Protein AF-A0AAW3RN23-F1 (afdb_monomer)

pLDDT: mean 85.86, std 9.01, range [52.0, 96.81]

Mean predicted aligned error: 9.04 Å

Foldseek 3Di:
DVQLVLCVVQPDPVVNVVFWDWDWDQDPVRDIDIDIDGDPLNVQLRPPPDDHNVVNVVSVVVSVVVVVVVVVVVVVVVVVVVVVVVVVVVVVVVVVVVVVVD

Radius of gyration: 24.59 Å; Cα contacts (8 Å, |Δi|>4): 56; chains: 1; bounding box: 48×21×75 Å

Solvent-accessible surface area (backbone atoms only — not comparable to full-atom values): 5972 Å² total; per-residue (Å²): 127,68,65,65,66,50,41,72,75,50,42,58,66,71,62,44,66,75,18,48,43,84,44,77,45,70,47,101,84,70,46,84,41,84,48,69,52,64,40,74,67,38,49,55,61,68,72,46,91,67,76,56,55,72,44,39,53,54,50,53,54,49,53,52,53,49,53,51,50,51,50,53,53,52,52,52,51,52,54,50,53,52,52,52,51,50,52,54,54,49,53,52,53,51,54,54,54,59,66,75,76,111

Sequence (102 aa):
MRAIKRLEVDCPPEFNHLNFEEVEYIDKKGEMRRMYSMTKDGFMLVVMGFTGKAAMQSKITYIQAFNWMAGQLQNRQLMGEEAMHQLATEDTRSKLKGTIGS

Secondary structure (DSSP, 8-state):
--HHHHHHHHS-HHHHHHHEEEEEEE-TTS-EEEEEEE-HHHHHHHHS---SHHHHHHHHHHHHHHHHHHHHHHHHHHHHHHHHHHHHHHHHHHHHHHHH--

InterPro domains:
  IPR014054 Bacteriophage regulatory protein, Rha family [PF09669] (1-70)
  IPR014054 Bacteriophage regulatory protein, Rha family [TIGR02681] (2-77)

Nearest PDB structures (foldseek):
  6fm9-assembly1_A-2  TM=3.363E-01  e=6.148E-01  Homo sapiens
  8dgf-assembly1_D  TM=3.652E-01  e=3.095E+00  Escherichia coli
  8i13-assembly1_A  TM=4.304E-01  e=6.722E+00  Saccharomyces cerevisiae
  8oud-assembly1_C  TM=3.154E-01  e=3.757E+00  Homo sapiens

Organism: NCBI:txid2488639

Structure (mmCIF, N/CA/C/O backbone):
data_AF-A0AAW3RN23-F1
#
_entry.id   AF-A0AAW3RN23-F1
#
loop_
_atom_site.group_PDB
_atom_site.id
_atom_site.type_symbol
_atom_site.label_atom_id
_atom_site.label_alt_id
_atom_site.label_comp_id
_atom_site.label_asym_id
_atom_site.label_entity_id
_atom_site.label_seq_id
_atom_site.pdbx_PDB_ins_code
_atom_site.Cartn_x
_atom_site.Cartn_y
_atom_site.Cartn_z
_atom_site.occupancy
_atom_site.B_iso_or_equiv
_atom_site.auth_seq_id
_atom_site.auth_comp_id
_atom_site.auth_asym_id
_atom_site.auth_atom_id
_atom_site.pdbx_PDB_model_num
ATOM 1 N N . MET A 1 1 ? -13.428 -4.360 12.481 1.00 60.97 1 MET A N 1
ATOM 2 C CA . MET A 1 1 ? -12.254 -3.527 12.130 1.00 60.97 1 MET A CA 1
ATOM 3 C C . MET A 1 1 ? -11.470 -3.068 13.366 1.00 60.97 1 MET A C 1
ATOM 5 O O . MET A 1 1 ? -11.388 -1.881 13.644 1.00 60.97 1 MET A O 1
ATOM 9 N N . ARG A 1 2 ? -10.896 -3.998 14.145 1.00 68.56 2 ARG A N 1
ATOM 10 C CA . ARG A 1 2 ? -9.983 -3.644 15.256 1.00 68.56 2 ARG A CA 1
ATOM 11 C C . ARG A 1 2 ? -8.518 -3.587 14.815 1.00 68.56 2 ARG A C 1
ATOM 13 O O . ARG A 1 2 ? -7.746 -2.846 15.404 1.00 68.56 2 ARG A O 1
ATOM 20 N N . ALA A 1 3 ? -8.159 -4.353 13.782 1.00 74.69 3 ALA A N 1
ATOM 21 C CA . ALA A 1 3 ? -6.796 -4.420 13.263 1.00 74.69 3 ALA A CA 1
ATOM 22 C C . ALA A 1 3 ? -6.341 -3.077 12.673 1.00 74.69 3 ALA A C 1
ATOM 24 O O . ALA A 1 3 ? -5.349 -2.542 13.143 1.00 74.69 3 ALA A O 1
ATOM 25 N N . ILE A 1 4 ? -7.110 -2.490 11.746 1.00 75.88 4 ILE A N 1
ATOM 26 C CA . ILE A 1 4 ? -6.769 -1.210 11.089 1.00 75.88 4 ILE A CA 1
ATOM 27 C C . ILE A 1 4 ? -6.599 -0.080 12.115 1.00 75.88 4 ILE A C 1
ATOM 29 O O . ILE A 1 4 ? -5.589 0.608 12.106 1.00 75.88 4 ILE A O 1
ATOM 33 N N . LYS A 1 5 ? -7.495 0.013 13.103 1.00 78.69 5 LYS A N 1
ATOM 34 C CA . LYS A 1 5 ? -7.375 0.994 14.196 1.00 7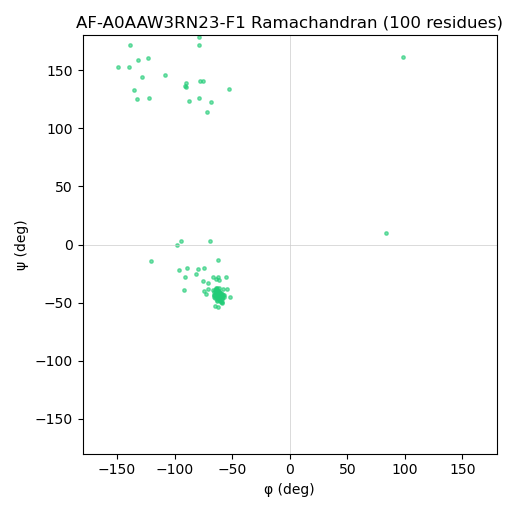8.69 5 LYS A CA 1
ATOM 35 C C . LYS A 1 5 ? -6.120 0.822 15.061 1.00 78.69 5 LYS A C 1
ATOM 37 O O . LYS A 1 5 ? -5.638 1.785 15.632 1.00 78.69 5 LYS A O 1
ATOM 42 N N . ARG A 1 6 ? -5.573 -0.395 15.188 1.00 76.50 6 ARG A N 1
ATOM 43 C CA . ARG A 1 6 ? -4.264 -0.597 15.845 1.00 76.50 6 ARG A CA 1
ATOM 44 C C . ARG A 1 6 ? -3.104 -0.165 14.956 1.00 76.50 6 ARG A C 1
ATOM 46 O O . ARG A 1 6 ? -2.084 0.267 15.481 1.00 76.50 6 ARG A O 1
ATOM 53 N N . LEU A 1 7 ? -3.252 -0.282 13.635 1.00 76.56 7 LEU A N 1
ATOM 54 C CA . LEU A 1 7 ? -2.227 0.161 12.693 1.00 76.56 7 LEU A CA 1
ATOM 55 C C . LEU A 1 7 ? -2.018 1.676 12.775 1.00 76.56 7 LEU A C 1
ATOM 57 O O . LEU A 1 7 ? -0.888 2.103 12.626 1.00 76.56 7 LEU A O 1
ATOM 61 N N . GLU A 1 8 ? -3.031 2.473 13.121 1.00 75.19 8 GLU A N 1
ATOM 62 C CA . GLU A 1 8 ? -2.864 3.918 13.377 1.00 75.19 8 GLU A CA 1
ATOM 63 C C . GLU A 1 8 ? -1.812 4.243 14.450 1.00 75.19 8 GLU A C 1
ATOM 65 O O . GLU A 1 8 ? -1.193 5.299 14.394 1.00 75.19 8 GLU A O 1
ATOM 70 N N . VAL A 1 9 ? -1.574 3.338 15.405 1.00 78.56 9 VAL A N 1
ATOM 71 C CA . VAL A 1 9 ? -0.616 3.554 16.502 1.00 78.56 9 VAL A CA 1
ATOM 72 C C . VAL A 1 9 ? 0.781 3.031 16.161 1.00 78.56 9 VAL A C 1
ATOM 74 O O . VAL A 1 9 ? 1.786 3.640 16.528 1.00 78.56 9 VAL A O 1
ATOM 77 N N . ASP A 1 10 ? 0.851 1.877 15.496 1.00 82.00 10 ASP A N 1
ATOM 78 C CA . ASP A 1 10 ? 2.115 1.175 15.248 1.00 82.00 10 ASP A CA 1
ATOM 79 C C . ASP A 1 10 ? 2.724 1.480 13.870 1.00 82.00 10 ASP A C 1
ATOM 81 O O . ASP A 1 10 ? 3.920 1.253 13.679 1.00 82.00 10 ASP A O 1
ATOM 85 N N . CYS A 1 11 ? 1.921 1.940 12.905 1.00 83.62 11 CYS A N 1
ATOM 86 C CA . CYS A 1 11 ? 2.323 2.192 11.523 1.00 83.62 11 CYS A CA 1
ATOM 87 C C . CYS A 1 11 ? 2.819 3.636 11.341 1.00 83.62 11 CYS A C 1
ATOM 89 O O . CYS A 1 11 ? 2.195 4.554 11.876 1.00 83.62 11 CYS A O 1
ATOM 91 N N . PRO A 1 12 ? 3.896 3.866 10.564 1.00 88.38 12 PRO A N 1
ATOM 92 C CA . PRO A 1 12 ? 4.292 5.208 10.155 1.00 88.38 12 PRO A CA 1
ATOM 93 C C . PRO A 1 12 ? 3.115 5.962 9.509 1.00 88.38 12 PRO A C 1
ATOM 95 O O . PRO A 1 12 ? 2.435 5.375 8.654 1.00 88.38 12 PRO A O 1
ATOM 98 N N . PRO A 1 13 ? 2.868 7.234 9.875 1.00 87.44 13 PRO A N 1
ATOM 99 C CA . PRO A 1 13 ? 1.739 8.007 9.355 1.00 87.44 13 PRO A CA 1
ATOM 100 C C . PRO A 1 13 ? 1.694 8.055 7.826 1.00 87.44 13 PRO A C 1
ATOM 102 O O . PRO A 1 13 ? 0.629 7.927 7.230 1.00 87.44 13 PRO A O 1
ATOM 105 N N . GLU A 1 14 ? 2.854 8.159 7.179 1.00 89.62 14 GLU A N 1
ATOM 106 C CA . GLU A 1 14 ? 2.978 8.228 5.724 1.00 89.62 14 GLU A CA 1
ATOM 107 C C . GLU A 1 14 ? 2.506 6.930 5.062 1.00 89.62 14 GLU A C 1
ATOM 109 O O . GLU A 1 14 ? 1.773 6.963 4.075 1.00 89.62 14 GLU A O 1
ATOM 114 N N . PHE A 1 15 ? 2.881 5.774 5.622 1.00 88.38 15 PHE A N 1
ATOM 115 C CA . PHE A 1 15 ? 2.417 4.485 5.109 1.00 88.38 15 PHE A CA 1
ATOM 116 C C . PHE A 1 15 ? 0.915 4.330 5.329 1.00 88.38 15 PHE A C 1
ATOM 118 O O . PHE A 1 15 ? 0.225 3.814 4.454 1.00 88.38 15 PHE A O 1
ATOM 125 N N . ASN A 1 16 ? 0.401 4.774 6.476 1.00 87.31 16 ASN A N 1
ATOM 126 C CA . ASN A 1 16 ? -1.021 4.685 6.767 1.00 87.31 16 ASN A CA 1
ATOM 127 C C . ASN A 1 16 ? -1.845 5.507 5.761 1.00 87.31 16 ASN A C 1
ATOM 129 O O . ASN A 1 16 ? -2.681 4.941 5.060 1.00 87.31 16 ASN A O 1
ATOM 133 N N . HIS A 1 17 ? -1.521 6.792 5.595 1.00 88.00 17 HIS A N 1
ATOM 134 C CA . HIS A 1 17 ? -2.252 7.699 4.704 1.00 88.00 17 HIS A CA 1
ATOM 135 C C . HIS A 1 17 ? -2.218 7.280 3.227 1.00 88.00 17 HIS A C 1
ATOM 137 O O . HIS A 1 17 ? -3.161 7.550 2.494 1.00 88.00 17 HIS A O 1
ATOM 143 N N . LEU A 1 18 ? -1.146 6.620 2.776 1.00 90.88 18 LEU A N 1
ATOM 144 C CA . LEU A 1 18 ? -1.041 6.140 1.394 1.00 90.88 18 LEU A CA 1
ATOM 145 C C . LEU A 1 18 ? -1.810 4.839 1.138 1.00 90.88 18 LEU A C 1
ATOM 147 O O . LEU A 1 18 ? -2.083 4.516 -0.017 1.00 90.88 18 LEU A O 1
ATOM 151 N N . ASN A 1 19 ? -2.104 4.062 2.183 1.00 90.94 19 ASN A N 1
ATOM 152 C CA . ASN A 1 19 ? -2.593 2.693 2.029 1.00 90.94 19 ASN A CA 1
ATOM 153 C C . ASN A 1 19 ? -3.971 2.436 2.641 1.00 90.94 19 ASN A C 1
ATOM 155 O O . ASN A 1 19 ? -4.560 1.405 2.315 1.00 90.94 19 ASN A O 1
ATOM 159 N N . PHE A 1 20 ? -4.483 3.329 3.490 1.00 91.12 20 PHE A N 1
ATOM 160 C CA . PHE A 1 20 ? -5.798 3.216 4.116 1.00 91.12 20 PHE A CA 1
ATOM 161 C C . PHE A 1 20 ? -6.546 4.547 4.056 1.00 91.12 20 PHE A C 1
ATOM 163 O O . PHE A 1 20 ? -6.019 5.591 4.428 1.00 91.12 20 PHE A O 1
ATOM 170 N N . GLU A 1 21 ? -7.810 4.482 3.658 1.00 90.81 21 GLU A N 1
ATOM 171 C CA . GLU A 1 21 ? -8.727 5.618 3.643 1.00 90.81 21 GLU A CA 1
ATOM 172 C C . GLU A 1 21 ? -10.046 5.190 4.285 1.00 90.81 21 GLU A C 1
ATOM 174 O O . GLU A 1 21 ? -10.639 4.182 3.894 1.00 90.81 21 GLU A O 1
ATOM 179 N N . GLU A 1 22 ? -10.500 5.926 5.299 1.00 89.19 22 GLU A N 1
ATOM 180 C CA . GLU A 1 22 ? -11.799 5.674 5.919 1.00 89.19 22 GLU A CA 1
ATOM 181 C C . GLU A 1 22 ? -12.910 6.258 5.043 1.00 89.19 22 GLU A C 1
ATOM 183 O O . GLU A 1 22 ? -12.900 7.442 4.720 1.00 89.19 22 GLU A O 1
ATOM 188 N N . VAL A 1 23 ? -13.884 5.427 4.678 1.00 90.19 23 VAL A N 1
ATOM 189 C CA . VAL A 1 23 ? -15.042 5.833 3.875 1.00 90.19 23 VAL A CA 1
ATOM 190 C C . VAL A 1 23 ? -16.328 5.318 4.515 1.00 90.19 23 VAL A C 1
ATOM 192 O O . VAL A 1 23 ? -16.325 4.376 5.312 1.00 90.19 23 VAL A O 1
ATOM 195 N N . GLU A 1 24 ? -17.453 5.933 4.180 1.00 93.50 24 GLU A N 1
ATOM 196 C CA . GLU A 1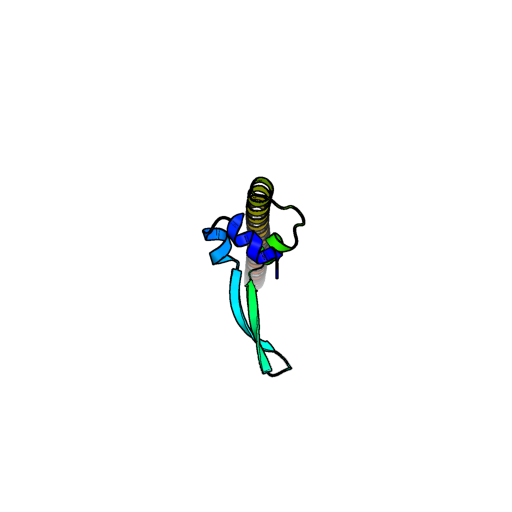 24 ? -18.763 5.528 4.684 1.00 93.50 24 GLU A CA 1
ATOM 197 C C . GLU A 1 24 ? -19.585 4.864 3.579 1.00 93.50 24 GLU A C 1
ATOM 199 O O . GLU A 1 24 ? -19.486 5.225 2.407 1.00 93.50 24 GLU A O 1
ATOM 204 N N . TYR A 1 25 ? -20.405 3.883 3.949 1.00 92.25 25 TYR A N 1
ATOM 205 C CA . TYR A 1 25 ? -21.350 3.245 3.039 1.00 92.25 25 TYR A CA 1
ATOM 206 C C . TYR A 1 25 ? -22.684 2.981 3.734 1.00 92.25 25 TYR A C 1
ATOM 208 O O . TYR A 1 25 ? -22.744 2.783 4.949 1.00 92.25 25 TYR A O 1
ATOM 216 N N . ILE A 1 26 ? -23.754 2.949 2.941 1.00 94.31 26 ILE A N 1
ATOM 217 C CA . ILE A 1 26 ? -25.083 2.543 3.396 1.00 94.31 26 ILE A CA 1
ATOM 218 C C . ILE A 1 26 ? -25.186 1.028 3.244 1.00 94.31 26 ILE A C 1
ATOM 220 O O . ILE A 1 26 ? -24.979 0.484 2.156 1.00 94.31 26 ILE A O 1
ATOM 224 N N . ASP A 1 27 ? -25.488 0.331 4.334 1.00 91.88 27 ASP A N 1
ATOM 225 C CA . ASP A 1 27 ? -25.665 -1.114 4.297 1.00 91.88 27 ASP A CA 1
ATOM 226 C C . ASP A 1 27 ? -27.044 -1.528 3.747 1.00 91.88 27 ASP A C 1
ATOM 228 O O . ASP A 1 27 ? -27.911 -0.711 3.442 1.00 91.88 27 ASP A O 1
ATOM 232 N N . LYS A 1 28 ? -27.285 -2.839 3.640 1.00 92.44 28 LYS A N 1
ATOM 233 C CA . LYS A 1 28 ? -28.560 -3.376 3.128 1.00 92.44 28 LYS A CA 1
ATOM 234 C C . LYS A 1 28 ? -29.784 -3.014 3.984 1.00 92.44 28 LYS A C 1
ATOM 236 O O . LYS A 1 28 ? -30.903 -3.244 3.539 1.00 92.44 28 LYS A O 1
ATOM 241 N N . LYS A 1 29 ? -29.585 -2.514 5.206 1.00 93.69 29 LYS A N 1
ATOM 242 C CA . LYS A 1 29 ? -30.639 -2.081 6.132 1.00 93.69 29 LYS A CA 1
ATOM 243 C C . LYS A 1 29 ? -30.861 -0.565 6.094 1.00 93.69 29 LYS A C 1
ATOM 245 O O . LYS A 1 29 ? -31.734 -0.081 6.805 1.00 93.69 29 LYS A O 1
ATOM 250 N N . GLY A 1 30 ? -30.106 0.170 5.274 1.00 92.88 30 GLY A N 1
ATOM 251 C CA . GLY A 1 30 ? -30.178 1.628 5.198 1.00 92.88 30 GLY A CA 1
ATOM 252 C C . GLY A 1 30 ? -29.344 2.346 6.262 1.00 92.88 30 GLY A C 1
ATOM 253 O O . GLY A 1 30 ? -29.476 3.556 6.415 1.00 92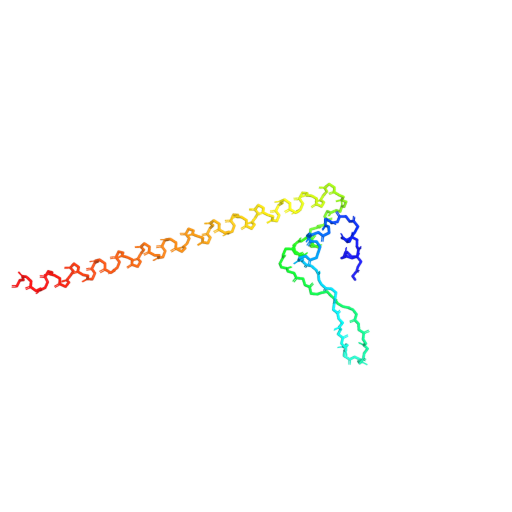.88 30 GLY A O 1
ATOM 254 N N . GLU A 1 31 ? -28.491 1.636 7.006 1.00 94.44 31 GLU A N 1
ATOM 255 C CA . GLU A 1 31 ? -27.671 2.234 8.059 1.00 94.44 31 GLU A CA 1
ATOM 256 C C . GLU A 1 31 ? -26.319 2.699 7.511 1.00 94.44 31 GLU A C 1
ATOM 258 O O . GLU A 1 31 ? -25.636 1.955 6.802 1.00 94.44 31 GLU A O 1
ATOM 263 N N . MET A 1 32 ? -25.896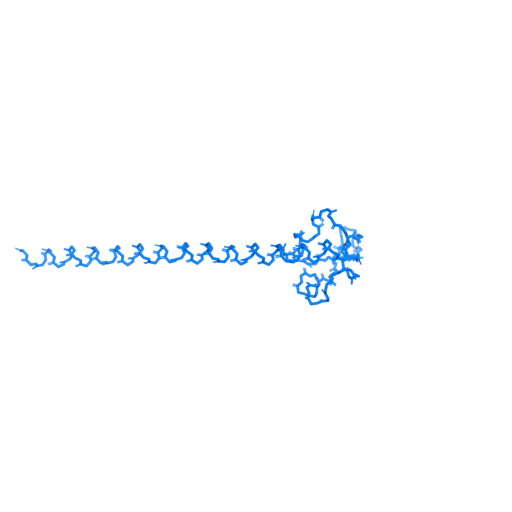 3.902 7.909 1.00 92.88 32 MET A N 1
ATOM 264 C CA . MET A 1 32 ? -24.542 4.393 7.648 1.00 92.88 32 MET A CA 1
ATOM 265 C C . MET A 1 32 ? -23.525 3.596 8.470 1.00 92.88 32 MET A C 1
ATOM 267 O O . MET A 1 32 ? -23.599 3.520 9.700 1.00 92.88 32 MET A O 1
ATOM 271 N N . ARG A 1 33 ? -22.561 2.983 7.784 1.00 91.50 33 ARG A N 1
ATOM 272 C CA . ARG A 1 33 ? -21.494 2.166 8.367 1.00 91.50 33 ARG A CA 1
ATOM 273 C C . ARG A 1 33 ? -20.145 2.647 7.842 1.00 91.50 33 ARG A C 1
ATOM 275 O O . ARG A 1 33 ? -19.995 2.983 6.672 1.00 91.50 33 ARG A O 1
ATOM 282 N N . ARG A 1 34 ? -19.134 2.603 8.708 1.00 89.75 34 ARG A N 1
ATOM 283 C CA . ARG A 1 34 ? -17.741 2.862 8.329 1.00 89.75 34 ARG A CA 1
ATOM 284 C C . ARG A 1 34 ? -17.130 1.652 7.630 1.00 89.75 34 ARG A C 1
ATOM 286 O O . ARG A 1 34 ? -17.345 0.508 8.047 1.00 89.75 34 ARG A O 1
ATOM 293 N N . MET A 1 35 ? -16.327 1.914 6.611 1.00 89.19 35 MET A N 1
ATOM 294 C CA . MET A 1 35 ? -15.450 0.956 5.953 1.00 89.19 35 MET A CA 1
ATOM 295 C C . MET A 1 35 ? -14.089 1.601 5.647 1.00 89.19 35 MET A C 1
ATOM 297 O O . MET A 1 35 ? -13.912 2.798 5.829 1.00 89.19 35 MET A O 1
ATOM 301 N N . TYR A 1 36 ? -13.117 0.805 5.203 1.00 88.00 36 TYR A N 1
ATOM 302 C CA . TYR A 1 36 ? -11.827 1.319 4.751 1.00 88.00 36 TYR A CA 1
ATOM 303 C C . TYR A 1 36 ? -11.595 0.875 3.317 1.00 88.00 36 TYR A C 1
ATOM 305 O O . TYR A 1 36 ? -11.656 -0.324 3.027 1.00 88.00 36 TYR A O 1
ATOM 313 N N . SER A 1 37 ? -11.315 1.840 2.451 1.00 90.44 37 SER A N 1
ATOM 314 C CA . SER A 1 37 ? -10.632 1.588 1.190 1.00 90.44 37 SER A CA 1
ATOM 315 C C . SER A 1 37 ? -9.151 1.359 1.490 1.00 90.44 37 SER 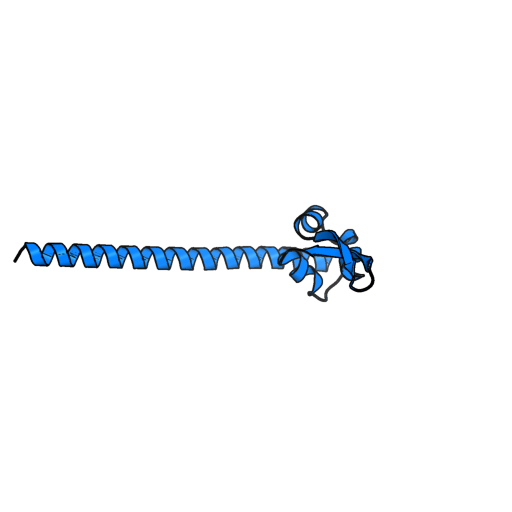A C 1
ATOM 317 O O . SER A 1 37 ? -8.589 1.992 2.386 1.00 90.44 37 SER A O 1
ATOM 319 N N . MET A 1 38 ? -8.520 0.407 0.804 1.00 92.50 38 MET A N 1
ATOM 320 C CA . MET A 1 38 ? -7.100 0.125 1.010 1.00 92.50 38 MET A CA 1
ATOM 321 C C . MET A 1 38 ? -6.415 -0.379 -0.252 1.00 92.50 38 MET A C 1
ATOM 323 O O . MET A 1 38 ? -7.034 -1.013 -1.108 1.00 92.50 38 MET A O 1
ATOM 327 N N . THR A 1 39 ? -5.113 -0.130 -0.336 1.00 94.62 39 THR A N 1
ATOM 328 C CA . THR A 1 39 ? -4.255 -0.629 -1.415 1.00 94.62 39 THR A CA 1
ATOM 329 C C . THR A 1 39 ? -3.883 -2.101 -1.193 1.00 94.62 39 THR A C 1
ATOM 331 O O . THR A 1 39 ? -4.099 -2.670 -0.117 1.00 94.6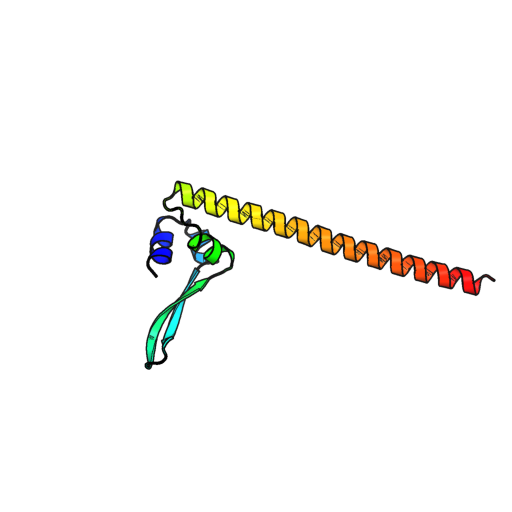2 39 THR A O 1
ATOM 334 N N . LYS A 1 40 ? -3.237 -2.722 -2.193 1.00 92.88 40 LYS A N 1
ATOM 335 C CA . LYS A 1 40 ? -2.616 -4.052 -2.052 1.00 92.88 40 LYS A CA 1
ATOM 336 C C . LYS A 1 40 ? -1.683 -4.106 -0.839 1.00 92.88 40 LYS A C 1
ATOM 338 O O . LYS A 1 40 ? -1.730 -5.057 -0.069 1.00 92.88 40 LYS A O 1
ATOM 343 N N . ASP A 1 41 ? -0.853 -3.086 -0.664 1.00 93.50 41 ASP A N 1
ATOM 344 C CA . ASP A 1 41 ? 0.150 -3.040 0.399 1.00 93.50 41 ASP A CA 1
ATOM 345 C C . ASP A 1 41 ? -0.495 -2.858 1.778 1.00 93.50 41 ASP A C 1
ATOM 347 O O . ASP A 1 41 ? -0.100 -3.530 2.733 1.00 93.50 41 ASP A O 1
ATOM 351 N N . GLY A 1 42 ? -1.548 -2.037 1.872 1.00 90.69 42 GLY A N 1
ATOM 352 C CA . GLY A 1 42 ? -2.375 -1.929 3.075 1.00 90.69 42 GLY A CA 1
ATOM 353 C C . GLY A 1 42 ? -3.024 -3.262 3.449 1.00 90.69 42 GLY A C 1
ATOM 354 O O . GLY A 1 42 ? -2.943 -3.699 4.599 1.00 90.69 42 GLY A O 1
ATOM 355 N N . PHE A 1 43 ? -3.587 -3.973 2.469 1.00 90.56 43 PHE A N 1
ATOM 356 C CA . PHE A 1 43 ? -4.130 -5.315 2.680 1.00 90.56 43 PHE A CA 1
ATOM 357 C C . PHE A 1 43 ? -3.055 -6.305 3.152 1.00 90.56 43 PHE A C 1
ATOM 359 O O . PHE A 1 43 ? -3.254 -6.991 4.158 1.00 90.56 43 PHE A O 1
ATOM 366 N N . MET A 1 44 ? -1.896 -6.339 2.481 1.00 90.12 44 MET A N 1
ATOM 367 C CA . MET A 1 44 ? -0.773 -7.206 2.853 1.00 90.12 44 MET A CA 1
ATOM 368 C C . MET A 1 44 ? -0.308 -6.943 4.287 1.00 90.12 44 MET A C 1
ATOM 370 O O . MET A 1 44 ? -0.020 -7.887 5.021 1.00 90.12 44 MET A O 1
ATOM 374 N N . LEU A 1 45 ? -0.305 -5.683 4.727 1.00 89.75 45 LEU A N 1
ATOM 375 C CA . LEU A 1 45 ? 0.050 -5.325 6.097 1.00 89.75 45 LEU A CA 1
ATOM 376 C C . LEU A 1 45 ? -0.932 -5.894 7.140 1.00 89.75 45 LEU A C 1
ATOM 378 O O . LEU A 1 45 ? -0.502 -6.293 8.228 1.00 89.75 45 LEU A O 1
ATOM 382 N N . VAL A 1 46 ? -2.233 -5.925 6.818 1.00 87.88 46 VAL A N 1
ATOM 383 C CA . VAL A 1 46 ? -3.317 -6.389 7.708 1.00 87.88 46 VAL A CA 1
ATOM 384 C C . VAL A 1 46 ? -3.344 -7.912 7.841 1.00 87.88 46 VAL A C 1
ATOM 386 O O . VAL A 1 46 ? -3.586 -8.415 8.938 1.00 87.88 46 VAL A O 1
ATOM 389 N N . VAL A 1 47 ? -3.111 -8.655 6.754 1.00 85.75 47 VAL A N 1
ATOM 390 C CA . VAL A 1 47 ? -3.179 -10.131 6.769 1.00 85.75 47 VAL A CA 1
ATOM 391 C C . VAL A 1 47 ? -1.981 -10.789 7.454 1.00 85.75 47 VAL A C 1
ATOM 393 O O . VAL A 1 47 ? -2.066 -11.936 7.889 1.00 85.75 47 VAL A O 1
ATOM 396 N N . MET A 1 48 ? -0.863 -10.074 7.585 1.00 82.31 48 MET A N 1
ATOM 397 C CA . MET A 1 48 ? 0.314 -10.560 8.300 1.00 82.31 48 MET A CA 1
ATOM 398 C C . MET A 1 48 ? 0.049 -10.590 9.816 1.00 82.31 48 MET A C 1
ATOM 400 O O . MET A 1 48 ? -0.089 -9.549 10.457 1.00 82.31 48 MET A O 1
ATOM 404 N N . GLY A 1 49 ? 0.030 -11.788 10.409 1.00 76.12 49 GLY A N 1
ATOM 405 C CA . GLY A 1 49 ? -0.369 -12.030 11.807 1.00 76.12 49 GLY A CA 1
ATOM 406 C C . GLY A 1 49 ? 0.572 -11.515 12.909 1.00 76.12 49 GLY A C 1
ATOM 407 O O . GLY A 1 49 ? 0.302 -11.738 14.086 1.00 76.12 49 GLY A O 1
ATOM 408 N N . PHE A 1 50 ? 1.669 -10.833 12.569 1.00 73.62 50 PHE A N 1
ATOM 409 C CA . PHE A 1 50 ? 2.625 -10.289 13.541 1.00 73.62 50 PHE A CA 1
ATOM 410 C C . PHE A 1 50 ? 2.264 -8.848 13.941 1.00 73.62 50 PHE A C 1
ATOM 412 O O . PHE A 1 50 ? 1.959 -8.016 13.081 1.00 73.62 50 PHE A O 1
ATOM 419 N N . THR A 1 51 ? 2.333 -8.522 15.235 1.00 78.81 51 THR A N 1
ATOM 420 C CA . THR A 1 51 ? 1.947 -7.209 15.798 1.00 78.81 51 THR A CA 1
ATOM 421 C C . THR A 1 51 ? 3.087 -6.532 16.565 1.00 78.81 51 THR A C 1
ATOM 423 O O . THR A 1 51 ? 4.005 -7.210 17.019 1.00 78.81 51 THR A O 1
ATOM 426 N N . GLY A 1 52 ? 3.002 -5.211 16.760 1.00 81.75 52 GLY A N 1
ATOM 427 C CA . GLY A 1 52 ? 3.999 -4.399 17.469 1.00 81.75 52 GLY A CA 1
ATOM 428 C C . GLY A 1 52 ? 4.974 -3.668 16.539 1.00 81.75 52 GLY A C 1
ATOM 429 O O . GLY A 1 52 ? 5.137 -4.036 15.375 1.00 81.75 52 GLY A O 1
ATOM 430 N N . LYS A 1 53 ? 5.643 -2.628 17.056 1.00 83.81 53 LYS A N 1
ATOM 431 C CA . LYS A 1 53 ? 6.468 -1.690 16.265 1.00 83.81 53 LYS A CA 1
ATOM 432 C C . LYS A 1 53 ? 7.598 -2.352 15.465 1.00 83.81 53 LYS A C 1
ATOM 434 O O . LYS A 1 53 ? 7.758 -2.072 14.282 1.00 83.81 53 LYS A O 1
ATOM 439 N N . ALA A 1 54 ? 8.351 -3.272 16.070 1.00 85.88 54 ALA A N 1
ATOM 440 C CA . ALA A 1 54 ? 9.440 -3.971 15.373 1.00 85.88 54 ALA A CA 1
ATOM 441 C C . ALA A 1 54 ? 8.919 -4.880 14.242 1.00 85.88 54 ALA A C 1
ATOM 443 O O . ALA A 1 54 ? 9.474 -4.912 13.140 1.00 85.88 54 ALA A O 1
ATOM 444 N N . ALA A 1 55 ? 7.805 -5.575 14.494 1.00 87.56 55 ALA A N 1
ATOM 445 C CA . ALA A 1 55 ? 7.125 -6.355 13.468 1.00 87.56 55 ALA A CA 1
ATOM 446 C C . ALA A 1 55 ? 6.584 -5.445 12.357 1.00 87.56 55 ALA A C 1
ATOM 448 O O . ALA A 1 55 ? 6.673 -5.800 11.188 1.00 87.56 55 ALA A O 1
ATOM 449 N N . MET A 1 56 ? 6.070 -4.257 12.694 1.00 90.44 56 MET A N 1
ATOM 450 C CA . MET A 1 56 ? 5.585 -3.285 11.714 1.00 90.44 56 MET A CA 1
ATOM 451 C C . MET A 1 56 ? 6.671 -2.873 10.727 1.00 90.44 56 MET A C 1
ATOM 453 O O . MET A 1 56 ? 6.466 -2.973 9.519 1.00 90.44 56 MET A O 1
ATOM 457 N N . GLN A 1 57 ? 7.839 -2.483 11.240 1.00 90.06 57 GLN A N 1
ATOM 458 C CA . GLN A 1 57 ? 8.964 -2.098 10.398 1.00 90.06 57 GLN A CA 1
ATOM 459 C C . GLN A 1 57 ? 9.378 -3.242 9.469 1.00 90.06 57 GLN A C 1
ATOM 461 O O . GLN A 1 57 ? 9.548 -3.035 8.272 1.00 90.06 57 GLN A O 1
ATOM 466 N N . SER A 1 58 ? 9.465 -4.462 10.005 1.00 89.94 58 SER A N 1
ATOM 467 C CA . SER A 1 58 ? 9.819 -5.653 9.223 1.00 89.94 58 SER A CA 1
ATOM 468 C C . SER A 1 58 ? 8.823 -5.911 8.089 1.00 89.94 58 SER A C 1
ATOM 470 O O . SER A 1 58 ? 9.226 -6.209 6.966 1.00 89.94 58 SER A O 1
ATOM 472 N N . LYS A 1 59 ? 7.522 -5.750 8.359 1.00 90.81 59 LYS A N 1
ATOM 473 C CA . LYS A 1 59 ? 6.463 -5.917 7.355 1.00 90.81 59 LYS A CA 1
ATOM 474 C C . LYS A 1 59 ? 6.543 -4.860 6.256 1.00 90.81 59 LYS A C 1
ATOM 476 O O . LYS A 1 59 ? 6.462 -5.212 5.084 1.00 90.81 59 LYS A O 1
ATOM 481 N N . ILE A 1 60 ? 6.747 -3.593 6.614 1.00 91.50 60 ILE A N 1
ATOM 482 C CA . ILE A 1 60 ? 6.877 -2.500 5.638 1.00 91.50 60 ILE A CA 1
ATOM 483 C C . ILE A 1 60 ? 8.102 -2.722 4.749 1.00 91.50 60 ILE A C 1
ATOM 485 O O . ILE A 1 60 ? 7.979 -2.682 3.526 1.00 91.50 60 ILE A O 1
ATOM 489 N N . THR A 1 61 ? 9.257 -3.040 5.339 1.00 92.88 61 THR A N 1
ATOM 490 C CA . THR A 1 61 ? 10.481 -3.330 4.580 1.00 92.88 61 THR A CA 1
ATOM 491 C C . THR A 1 61 ? 10.291 -4.529 3.646 1.00 92.88 61 THR A C 1
ATOM 493 O O . THR A 1 61 ? 10.716 -4.486 2.492 1.00 92.88 61 THR A O 1
ATOM 496 N N . TYR A 1 62 ? 9.614 -5.585 4.107 1.00 93.75 62 TYR A N 1
ATOM 497 C CA . TYR A 1 62 ? 9.293 -6.742 3.270 1.00 93.75 62 TYR A CA 1
ATOM 498 C C . TYR A 1 62 ? 8.404 -6.362 2.077 1.00 93.75 62 TYR A C 1
ATOM 500 O O . TYR A 1 62 ? 8.710 -6.736 0.945 1.00 93.75 62 TYR A O 1
ATOM 508 N N . ILE A 1 63 ? 7.336 -5.592 2.309 1.00 94.38 63 ILE A N 1
ATOM 509 C CA . ILE A 1 63 ? 6.429 -5.119 1.252 1.00 94.38 63 ILE A CA 1
ATOM 510 C C . ILE A 1 63 ? 7.201 -4.294 0.212 1.00 94.38 63 ILE A C 1
ATOM 512 O O . ILE A 1 63 ? 7.069 -4.534 -0.987 1.00 94.38 63 ILE A O 1
ATOM 516 N N . GLN A 1 64 ? 8.0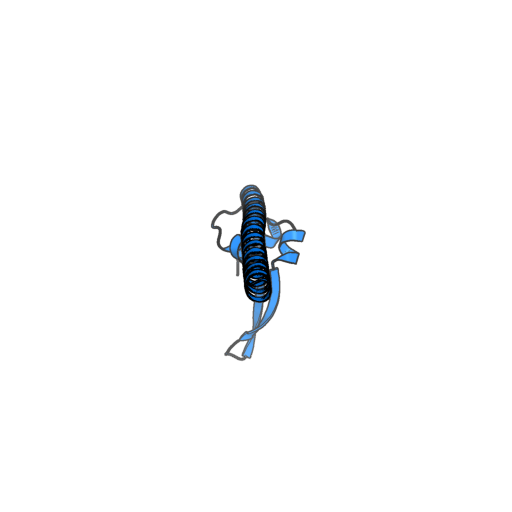61 -3.376 0.658 1.00 95.38 64 GLN A N 1
ATOM 517 C CA . GLN A 1 64 ? 8.892 -2.555 -0.227 1.00 95.38 64 GLN A CA 1
ATOM 518 C C . GLN A 1 64 ? 9.848 -3.401 -1.074 1.00 95.38 64 GLN A C 1
ATOM 520 O O . GLN A 1 64 ? 9.912 -3.222 -2.291 1.00 95.38 64 GLN A O 1
ATOM 525 N N . ALA A 1 65 ? 10.556 -4.351 -0.458 1.00 96.19 65 ALA A N 1
ATOM 526 C CA . ALA A 1 65 ? 11.470 -5.245 -1.167 1.00 96.19 65 ALA A CA 1
ATOM 527 C C . ALA A 1 65 ? 10.732 -6.120 -2.193 1.00 96.19 65 ALA A C 1
ATOM 529 O O . ALA A 1 65 ? 11.205 -6.300 -3.317 1.00 96.19 65 ALA A O 1
ATOM 530 N N . PHE A 1 66 ? 9.546 -6.619 -1.834 1.00 95.81 66 PHE A N 1
ATOM 531 C CA . PHE A 1 66 ? 8.712 -7.403 -2.737 1.00 95.81 66 PHE A CA 1
ATOM 532 C C . PHE A 1 66 ? 8.241 -6.575 -3.936 1.00 95.81 66 PHE A C 1
ATOM 534 O O . PHE A 1 66 ? 8.339 -7.029 -5.074 1.00 95.81 66 PHE A O 1
ATOM 541 N N . ASN A 1 67 ? 7.773 -5.347 -3.703 1.00 96.12 67 ASN A N 1
ATOM 542 C CA . ASN A 1 67 ? 7.339 -4.451 -4.774 1.00 96.12 67 ASN A CA 1
ATOM 543 C C . ASN A 1 67 ? 8.494 -4.064 -5.701 1.00 96.12 67 ASN A C 1
ATOM 545 O O . ASN A 1 67 ? 8.321 -4.060 -6.918 1.00 96.12 67 ASN A O 1
ATOM 549 N N . TRP A 1 68 ? 9.681 -3.810 -5.144 1.00 96.81 68 TRP A N 1
ATOM 550 C CA . TRP A 1 68 ? 10.885 -3.576 -5.938 1.00 96.81 68 TRP A CA 1
ATOM 551 C C . TRP A 1 68 ? 11.197 -4.776 -6.838 1.00 96.81 68 TRP A C 1
ATOM 553 O O . TRP A 1 68 ? 11.355 -4.611 -8.046 1.00 96.81 68 TRP A O 1
ATOM 563 N N . MET A 1 69 ? 11.210 -5.990 -6.280 1.00 96.81 69 MET A N 1
ATOM 564 C CA . MET A 1 69 ? 11.458 -7.215 -7.044 1.00 96.81 69 MET A CA 1
ATOM 565 C C . MET A 1 69 ? 10.402 -7.437 -8.134 1.00 96.81 69 MET A C 1
ATOM 567 O O . MET A 1 69 ? 10.752 -7.775 -9.263 1.00 96.81 69 MET A O 1
ATOM 571 N N . ALA A 1 70 ? 9.122 -7.220 -7.826 1.00 94.88 70 ALA A N 1
ATOM 572 C CA . ALA A 1 70 ? 8.043 -7.327 -8.803 1.00 94.88 70 ALA A CA 1
ATOM 573 C C . ALA A 1 70 ? 8.247 -6.354 -9.978 1.00 94.88 70 ALA A C 1
ATOM 575 O O . ALA A 1 70 ? 8.116 -6.760 -11.131 1.00 94.88 70 ALA A O 1
ATOM 576 N N . GLY A 1 71 ? 8.660 -5.113 -9.697 1.00 95.62 71 GLY A N 1
ATOM 577 C CA . GLY A 1 71 ? 9.008 -4.133 -10.729 1.00 95.62 71 GLY A CA 1
ATOM 578 C C . GLY A 1 71 ? 10.193 -4.571 -11.597 1.00 95.62 71 GLY A C 1
ATOM 579 O O . GLY A 1 71 ? 10.143 -4.445 -12.818 1.00 95.62 71 GLY A O 1
ATOM 580 N N . GLN A 1 72 ? 11.235 -5.160 -11.000 1.00 95.00 72 GLN A N 1
ATOM 581 C CA . GLN A 1 72 ? 12.370 -5.703 -11.761 1.00 95.00 72 GLN A CA 1
ATOM 582 C C . GLN A 1 72 ? 11.945 -6.839 -12.704 1.00 95.00 72 GLN A C 1
ATOM 584 O O . GLN A 1 72 ? 12.387 -6.894 -13.853 1.00 95.00 72 GLN A O 1
ATOM 589 N N . LEU A 1 73 ? 11.079 -7.742 -12.235 1.00 94.00 73 LEU A N 1
ATOM 590 C CA . LEU A 1 73 ? 10.568 -8.849 -13.046 1.00 94.00 73 LEU A CA 1
ATOM 591 C C . LEU A 1 73 ? 9.700 -8.348 -14.204 1.00 94.00 73 LEU A C 1
ATOM 593 O O . LEU A 1 73 ? 9.884 -8.805 -15.330 1.00 94.00 73 LEU A O 1
ATOM 597 N N . GLN A 1 74 ? 8.823 -7.376 -13.949 1.00 93.50 74 GLN A N 1
ATOM 598 C CA . GLN A 1 74 ? 7.990 -6.765 -14.981 1.00 93.50 74 GLN A CA 1
ATOM 599 C C . GLN A 1 74 ? 8.839 -6.071 -16.054 1.00 93.50 74 GLN A C 1
ATOM 601 O O . GLN A 1 74 ? 8.635 -6.296 -17.244 1.00 93.50 74 GLN A O 1
ATOM 606 N N . ASN A 1 75 ? 9.853 -5.302 -15.649 1.00 91.94 75 ASN A N 1
ATOM 607 C CA . ASN A 1 75 ? 10.767 -4.648 -16.586 1.00 91.94 75 ASN A CA 1
ATOM 608 C C . ASN A 1 75 ? 11.528 -5.663 -17.447 1.00 91.94 75 ASN A C 1
ATOM 610 O O . ASN A 1 75 ? 11.688 -5.461 -18.648 1.00 91.94 75 ASN A O 1
ATOM 614 N N . ARG A 1 76 ? 11.975 -6.781 -16.860 1.00 89.06 76 ARG A N 1
ATOM 615 C CA . ARG A 1 76 ? 12.629 -7.853 -17.622 1.00 89.06 76 ARG A CA 1
ATOM 616 C C . ARG A 1 76 ? 11.690 -8.471 -18.661 1.00 89.06 76 ARG A C 1
ATOM 618 O O . ARG A 1 76 ? 12.150 -8.780 -19.756 1.00 89.06 76 ARG A O 1
ATOM 625 N N . GLN A 1 77 ? 10.419 -8.677 -18.321 1.00 89.00 77 GLN A N 1
ATOM 626 C CA . GLN A 1 77 ? 9.430 -9.208 -19.263 1.00 89.00 77 GLN A CA 1
ATOM 627 C C . GLN A 1 77 ? 9.226 -8.254 -20.443 1.00 89.00 77 GLN A C 1
ATOM 629 O O . GLN A 1 77 ? 9.366 -8.687 -21.583 1.00 89.00 77 GLN A O 1
ATOM 634 N N . LEU A 1 78 ? 9.027 -6.962 -20.170 1.00 88.75 78 LEU A N 1
ATOM 635 C CA . LEU A 1 78 ? 8.862 -5.932 -21.202 1.00 88.75 78 LEU A CA 1
ATOM 636 C C . LEU A 1 78 ? 10.073 -5.860 -22.143 1.00 88.75 78 LEU A C 1
ATOM 638 O O . LEU A 1 78 ? 9.916 -5.911 -23.358 1.00 88.75 78 LEU A O 1
ATOM 642 N N . MET A 1 79 ? 11.292 -5.849 -21.595 1.00 87.38 79 MET A N 1
ATOM 643 C CA . MET A 1 79 ? 12.524 -5.850 -22.400 1.00 87.38 79 MET A CA 1
ATOM 644 C C . MET A 1 79 ? 12.646 -7.105 -23.279 1.00 87.38 79 MET A C 1
ATOM 646 O O . MET A 1 79 ? 13.135 -7.035 -24.405 1.00 87.38 79 MET A O 1
ATOM 650 N N . GLY A 1 80 ? 12.216 -8.266 -22.773 1.00 88.25 80 GLY A N 1
ATOM 651 C CA . GLY A 1 80 ? 12.185 -9.507 -23.546 1.00 88.25 80 GLY A CA 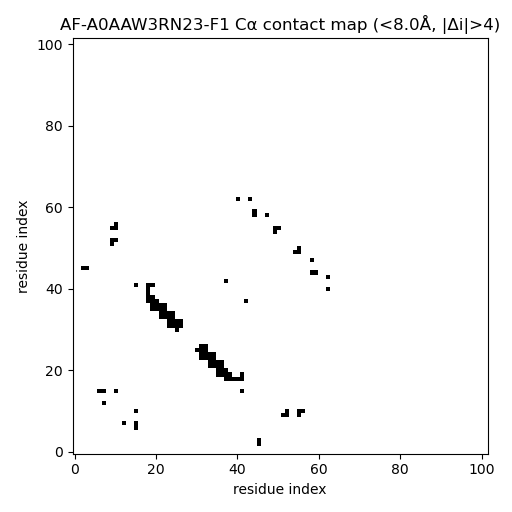1
ATOM 652 C C . GLY A 1 80 ? 11.193 -9.444 -24.709 1.00 88.25 80 GLY A C 1
ATOM 653 O O . GLY A 1 80 ? 11.528 -9.843 -25.822 1.00 88.25 80 GLY A O 1
ATOM 654 N N . GLU A 1 81 ? 9.998 -8.906 -24.470 1.00 84.62 81 GLU A N 1
ATOM 655 C CA . GLU A 1 81 ? 8.973 -8.701 -25.500 1.00 84.62 81 GLU A CA 1
ATOM 656 C C . GLU A 1 81 ? 9.440 -7.712 -26.581 1.00 84.62 81 GLU A C 1
ATOM 658 O O . GLU A 1 81 ? 9.303 -7.991 -27.775 1.00 84.62 81 GLU A O 1
ATOM 663 N N . GLU A 1 82 ? 10.070 -6.603 -26.185 1.00 85.25 82 GLU A N 1
ATOM 664 C CA . GLU A 1 82 ? 10.642 -5.613 -27.106 1.00 85.25 82 GLU A CA 1
ATOM 665 C C . GLU A 1 82 ? 11.759 -6.204 -27.975 1.00 85.25 82 GLU A C 1
ATOM 667 O O . GLU A 1 82 ? 11.764 -6.008 -29.193 1.00 85.25 82 GLU A O 1
ATOM 672 N N . ALA A 1 83 ? 12.679 -6.969 -27.379 1.00 85.75 83 ALA A N 1
ATOM 673 C CA . ALA A 1 83 ? 13.756 -7.631 -28.114 1.00 85.75 83 ALA A CA 1
ATOM 674 C C . ALA A 1 83 ? 13.211 -8.641 -29.140 1.00 85.75 83 ALA A C 1
ATOM 676 O O . ALA A 1 83 ? 13.669 -8.683 -30.283 1.00 85.75 83 ALA A O 1
ATOM 677 N N . MET A 1 84 ? 12.190 -9.417 -28.763 1.00 82.00 84 MET A N 1
ATOM 678 C CA . MET A 1 84 ? 11.520 -10.361 -29.664 1.00 82.00 84 MET A CA 1
ATOM 679 C C . MET A 1 84 ? 10.816 -9.650 -30.827 1.00 82.00 84 MET A C 1
ATOM 681 O O . MET A 1 84 ? 10.892 -10.113 -31.967 1.00 82.00 84 MET A O 1
ATOM 685 N N . HIS A 1 85 ? 10.165 -8.511 -30.566 1.00 86.44 85 HIS A N 1
ATOM 686 C CA . HIS A 1 85 ? 9.541 -7.703 -31.613 1.00 86.44 85 HIS A CA 1
ATOM 687 C C . HIS A 1 85 ? 10.585 -7.163 -32.603 1.00 86.44 85 HIS A C 1
ATOM 689 O O . HIS A 1 85 ? 10.392 -7.263 -33.814 1.00 86.44 85 HIS A O 1
ATOM 695 N N . GLN A 1 86 ? 11.716 -6.650 -32.109 1.00 84.56 86 GLN A N 1
ATOM 696 C CA . GLN A 1 86 ? 12.802 -6.152 -32.959 1.00 84.56 86 GLN A CA 1
ATOM 697 C C . GLN A 1 86 ? 13.351 -7.252 -33.876 1.00 84.56 86 GLN A C 1
ATOM 699 O O . GLN A 1 86 ? 13.374 -7.062 -35.093 1.00 84.56 86 GLN A O 1
ATOM 704 N N . LEU A 1 87 ? 13.670 -8.431 -33.332 1.00 84.12 87 LEU A N 1
ATOM 705 C CA . LEU A 1 87 ? 14.131 -9.577 -34.126 1.00 84.12 87 LEU A CA 1
ATOM 706 C C . LEU A 1 87 ? 13.123 -9.968 -35.219 1.00 84.12 87 LEU A C 1
ATOM 708 O O . LEU A 1 87 ? 13.502 -10.159 -36.373 1.00 84.12 87 LEU A O 1
ATOM 712 N N . ALA A 1 88 ? 11.825 -10.005 -34.900 1.00 86.25 88 ALA A N 1
ATOM 713 C CA . ALA A 1 88 ? 10.785 -10.307 -35.884 1.00 86.25 88 ALA A CA 1
ATOM 714 C C . ALA A 1 88 ? 10.701 -9.254 -37.011 1.00 86.25 88 ALA A C 1
ATOM 716 O O . ALA A 1 88 ? 10.484 -9.599 -38.181 1.00 86.25 88 ALA A O 1
ATOM 717 N N . THR A 1 89 ? 10.898 -7.970 -36.690 1.00 86.62 89 THR A N 1
ATOM 718 C CA . THR A 1 89 ? 10.933 -6.888 -37.692 1.00 86.62 89 THR A CA 1
ATOM 719 C C . THR A 1 89 ? 12.193 -6.919 -38.564 1.00 86.62 89 THR A C 1
ATOM 721 O O . THR A 1 89 ? 12.136 -6.605 -39.755 1.00 86.62 89 THR A O 1
ATOM 724 N N . GLU A 1 90 ? 13.332 -7.338 -38.012 1.00 83.81 90 GLU A N 1
ATOM 725 C CA . GLU A 1 90 ? 14.580 -7.480 -38.765 1.00 83.81 90 GLU A CA 1
ATOM 726 C C . GLU A 1 90 ? 14.539 -8.688 -39.706 1.00 83.81 90 GLU A C 1
ATOM 728 O O . GLU A 1 90 ? 14.898 -8.562 -40.881 1.00 83.81 90 GLU A O 1
ATOM 733 N N . ASP A 1 91 ? 14.010 -9.823 -39.245 1.00 81.88 91 ASP A N 1
ATOM 734 C CA . ASP A 1 91 ? 13.820 -11.026 -40.061 1.00 81.88 91 ASP A CA 1
ATOM 735 C C . ASP A 1 91 ? 12.881 -10.773 -41.246 1.00 81.88 91 ASP A C 1
ATOM 737 O O . ASP A 1 91 ? 13.161 -11.176 -42.380 1.00 81.88 91 ASP A O 1
ATOM 741 N N . THR A 1 92 ? 11.768 -10.070 -41.018 1.00 78.50 92 THR A N 1
ATOM 742 C CA . THR A 1 92 ? 10.841 -9.690 -42.098 1.00 78.50 92 THR A CA 1
ATOM 743 C C . THR A 1 92 ? 11.498 -8.737 -43.097 1.00 78.50 92 THR A C 1
ATOM 745 O O . THR A 1 92 ? 11.367 -8.934 -44.309 1.00 78.50 92 THR A O 1
ATOM 748 N N . ARG A 1 93 ? 12.284 -7.760 -42.626 1.00 77.62 93 ARG A N 1
ATOM 749 C CA . ARG A 1 93 ? 13.063 -6.856 -43.489 1.00 77.62 93 ARG A CA 1
ATOM 750 C C . ARG A 1 93 ? 14.129 -7.592 -44.309 1.00 77.62 93 ARG A C 1
ATOM 752 O O . ARG A 1 93 ? 14.333 -7.259 -45.479 1.00 77.62 93 ARG A O 1
ATOM 759 N N . SER A 1 94 ? 14.804 -8.574 -43.717 1.00 76.00 94 SER A N 1
ATOM 760 C CA . SER A 1 94 ? 15.821 -9.396 -44.381 1.00 76.00 94 SER A CA 1
ATOM 761 C C . SER A 1 94 ? 15.213 -10.240 -45.511 1.00 76.00 94 SER A C 1
ATOM 763 O O . SER A 1 94 ? 15.695 -10.201 -46.645 1.00 76.00 94 SER A O 1
ATOM 765 N N . LYS A 1 95 ? 14.073 -10.902 -45.254 1.00 77.31 95 LYS A N 1
ATOM 766 C CA . LYS A 1 95 ? 13.332 -11.689 -46.261 1.00 77.31 95 LYS A CA 1
ATOM 767 C C . LYS A 1 95 ? 12.838 -10.844 -47.441 1.00 77.31 95 LYS A C 1
ATOM 769 O O . LYS A 1 95 ? 12.933 -11.279 -48.590 1.00 77.31 95 LYS A O 1
ATOM 774 N N . LEU A 1 96 ? 12.365 -9.623 -47.178 1.00 71.94 96 LEU A N 1
ATOM 775 C CA . LEU A 1 96 ? 11.961 -8.674 -48.224 1.00 71.94 96 LEU A CA 1
ATOM 776 C C . LEU A 1 96 ? 13.135 -8.294 -49.137 1.00 71.94 96 LEU A C 1
ATOM 778 O O . LEU A 1 96 ? 12.989 -8.307 -50.356 1.00 71.94 96 LEU A O 1
ATOM 782 N N . LYS A 1 97 ? 14.318 -8.015 -48.573 1.00 72.69 97 LYS A N 1
ATOM 783 C CA . LYS A 1 97 ? 15.518 -7.708 -49.369 1.00 72.69 97 LYS A CA 1
ATOM 784 C C . LYS A 1 97 ? 15.992 -8.894 -50.215 1.00 72.69 97 LYS A C 1
ATOM 786 O O . LYS A 1 97 ? 16.378 -8.685 -51.360 1.00 72.69 97 LYS A O 1
ATOM 791 N N . GLY A 1 98 ? 15.937 -10.115 -49.681 1.00 69.50 98 GLY A N 1
ATOM 792 C CA . GLY A 1 98 ? 16.334 -11.325 -50.413 1.00 69.50 98 GLY A CA 1
ATOM 793 C C . GLY A 1 98 ? 15.421 -11.670 -51.595 1.00 69.50 98 GLY A C 1
ATOM 794 O O . GLY A 1 98 ? 15.887 -12.243 -52.570 1.00 69.50 98 GLY A O 1
ATOM 795 N N . THR A 1 99 ? 14.144 -11.278 -51.540 1.00 66.19 99 THR A N 1
ATOM 796 C CA . THR A 1 99 ? 13.162 -11.549 -52.610 1.00 66.19 99 THR A CA 1
ATOM 797 C C . THR A 1 99 ? 13.262 -10.555 -53.774 1.00 66.19 99 THR A C 1
ATOM 799 O O . THR A 1 99 ? 12.889 -10.882 -54.890 1.00 66.19 99 THR A O 1
ATOM 802 N N . ILE A 1 100 ? 13.760 -9.338 -53.529 1.00 60.44 100 ILE A N 1
ATOM 803 C CA . ILE A 1 100 ? 13.879 -8.280 -54.553 1.00 60.44 100 ILE A CA 1
ATOM 804 C C . ILE A 1 100 ? 15.231 -8.358 -55.294 1.00 60.44 100 ILE A C 1
ATOM 806 O O . ILE A 1 100 ? 15.379 -7.802 -56.378 1.00 60.44 100 ILE A O 1
ATOM 810 N N . GLY A 1 101 ? 16.230 -9.022 -54.702 1.00 57.47 101 GLY A N 1
ATOM 811 C CA . GLY A 1 101 ? 17.587 -9.150 -55.247 1.00 57.47 101 GLY A CA 1
ATOM 812 C C . GLY A 1 101 ? 17.867 -10.418 -56.063 1.00 57.47 101 GLY A C 1
ATOM 813 O O . GLY A 1 101 ? 19.014 -10.601 -56.467 1.00 57.47 101 GLY A O 1
ATOM 814 N N . SER A 1 102 ? 16.870 -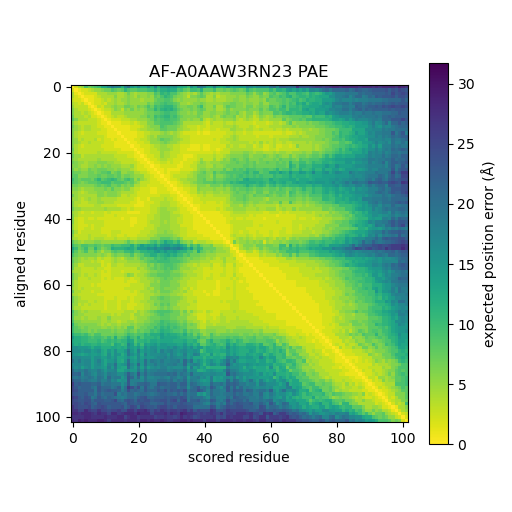11.284 -56.274 1.00 52.00 102 SER A N 1
ATOM 815 C CA . SER A 1 102 ? 16.954 -12.493 -57.107 1.00 52.00 102 SER A CA 1
ATOM 816 C C . SER A 1 102 ? 15.996 -12.405 -58.284 1.00 52.00 102 SER A C 1
ATOM 818 O O . SER A 1 102 ? 16.303 -13.086 -59.286 1.00 52.00 102 SER A O 1
#